Protein AF-W6VWP4-F1 (afdb_monomer)

Radius of gyration: 28.71 Å; Cα contacts (8 Å, |Δi|>4): 191; chains: 1; bounding box: 83×72×55 Å

Nearest PDB structures (foldseek):
  4koo-assembly1_A  TM=6.205E-01  e=6.739E-01  Arabidopsis thaliana
  4koq-assembly1_A  TM=4.943E-01  e=5.650E-01  Arabidopsis thaliana
  4koo-assembly2_C  TM=4.914E-01  e=5.992E-01  Arabidopsis thaliana
  4kop-assembly1_C  TM=4.805E-01  e=2.057E+00  Arabidopsis thaliana
  4ffu-assembly1_D  TM=4.288E-01  e=7.062E+00  Sinorhizobium meliloti 1021

Secondary structure (DSSP, 8-state):
------PPPPPPTTHHHHHTTS-PPP-------------S-----------PPP----PPP--SHHHHHHTTSBHHHHHHHH---SEEEE-SSEEEEEEEEEEEEEE-TTS-EEEEEEEEEEEEETTSBEEEEEEEE----SSSS-HHHHHHH--

pLDDT: mean 77.39, std 21.53, range [39.97, 98.06]

Structure (mmCIF, N/CA/C/O backbone):
data_AF-W6VWP4-F1
#
_entry.id   AF-W6VWP4-F1
#
loop_
_atom_site.group_PDB
_atom_site.id
_atom_site.type_symbol
_atom_site.label_atom_id
_atom_site.label_alt_id
_atom_site.label_comp_id
_at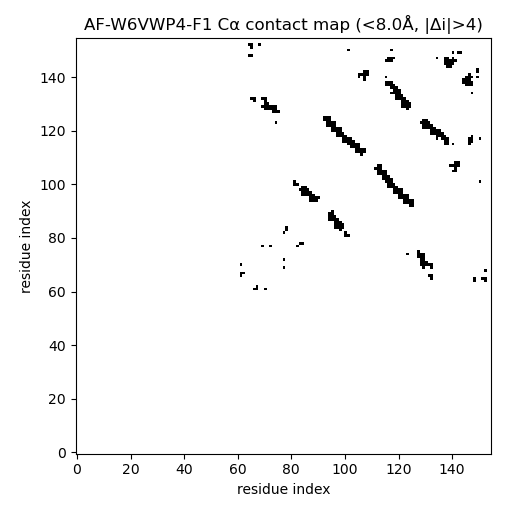om_site.label_asym_id
_atom_site.label_entity_id
_atom_site.label_seq_id
_atom_site.pdbx_PDB_ins_code
_atom_site.Cartn_x
_atom_site.Cartn_y
_atom_site.Cartn_z
_atom_site.occupancy
_atom_site.B_iso_or_equiv
_atom_site.auth_seq_id
_atom_site.auth_comp_id
_atom_site.auth_asym_id
_atom_site.auth_atom_id
_atom_site.pdbx_PDB_model_num
ATOM 1 N N . MET A 1 1 ? 10.039 53.329 -32.035 1.00 39.97 1 MET A N 1
ATOM 2 C CA . MET A 1 1 ? 9.670 52.417 -30.927 1.00 39.97 1 MET A CA 1
ATOM 3 C C . MET A 1 1 ? 10.671 51.269 -30.896 1.00 39.97 1 MET A C 1
ATOM 5 O O . MET A 1 1 ? 11.156 50.885 -31.948 1.00 39.97 1 MET A O 1
ATOM 9 N N . LEU A 1 2 ? 11.071 50.871 -29.688 1.00 43.25 2 LEU A N 1
ATOM 10 C CA . LEU A 1 2 ? 12.363 50.284 -29.309 1.00 43.25 2 LEU A CA 1
ATOM 11 C C . LEU A 1 2 ? 12.687 48.888 -29.887 1.00 43.25 2 LEU A C 1
ATOM 13 O O . LEU A 1 2 ? 11.885 47.968 -29.773 1.00 43.25 2 LEU A O 1
ATOM 17 N N . MET A 1 3 ? 13.931 48.713 -30.357 1.00 42.38 3 MET A N 1
ATOM 18 C CA . MET A 1 3 ? 14.625 47.417 -30.443 1.00 42.38 3 MET A CA 1
ATOM 19 C C . MET A 1 3 ? 15.233 47.083 -29.070 1.00 42.38 3 MET A C 1
ATOM 21 O O . MET A 1 3 ? 16.053 47.842 -28.553 1.00 42.38 3 MET A O 1
ATOM 25 N N . GLY A 1 4 ? 14.818 45.966 -28.468 1.00 47.25 4 GLY A N 1
ATOM 26 C CA . GLY A 1 4 ? 15.338 45.458 -27.196 1.00 47.25 4 GLY A CA 1
ATOM 27 C C . GLY A 1 4 ? 16.506 44.490 -27.401 1.00 47.25 4 GLY A C 1
ATOM 28 O O . GLY A 1 4 ? 16.326 43.385 -27.903 1.00 47.25 4 GLY A O 1
ATOM 29 N N . SER A 1 5 ? 17.705 44.906 -26.995 1.00 50.25 5 SER A N 1
ATOM 30 C CA . SER A 1 5 ? 18.927 44.096 -26.998 1.00 50.25 5 SER A CA 1
ATOM 31 C C . SER A 1 5 ? 18.962 43.132 -25.806 1.00 50.25 5 SER A C 1
ATOM 33 O O . SER A 1 5 ? 19.157 43.557 -24.667 1.00 50.25 5 SER A O 1
ATOM 35 N N . HIS A 1 6 ? 18.849 41.826 -26.055 1.00 46.53 6 HIS A N 1
ATOM 36 C CA . HIS A 1 6 ? 19.095 40.795 -25.044 1.00 46.53 6 HIS A CA 1
ATOM 37 C C . HIS A 1 6 ? 20.600 40.492 -24.953 1.00 46.53 6 HIS A C 1
ATOM 39 O O . HIS A 1 6 ? 21.206 39.970 -25.888 1.00 46.53 6 HIS A O 1
ATOM 45 N N . ARG A 1 7 ? 21.223 40.843 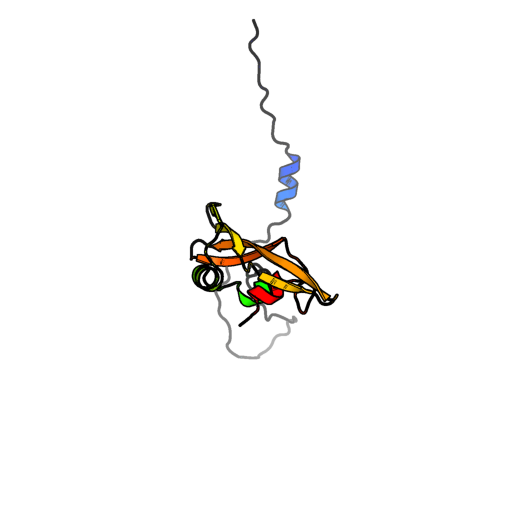-23.819 1.00 53.69 7 ARG A N 1
ATOM 46 C CA . ARG A 1 7 ? 22.618 40.492 -23.512 1.00 53.69 7 ARG A CA 1
ATOM 47 C C . ARG A 1 7 ? 22.705 39.006 -23.155 1.00 53.69 7 ARG A C 1
ATOM 49 O O . ARG A 1 7 ? 22.154 38.582 -22.144 1.00 53.69 7 ARG A O 1
ATOM 56 N N . LEU A 1 8 ? 23.442 38.241 -23.957 1.00 48.09 8 LEU A N 1
ATOM 57 C CA . LEU A 1 8 ? 23.916 36.900 -23.611 1.00 48.09 8 LEU A CA 1
ATOM 58 C C . LEU A 1 8 ? 24.837 36.979 -22.384 1.00 48.09 8 LEU A C 1
ATOM 60 O O . LEU A 1 8 ? 25.890 37.620 -22.424 1.00 48.09 8 LEU A O 1
ATOM 64 N N . ALA A 1 9 ? 24.435 36.328 -21.293 1.00 51.97 9 ALA A N 1
ATOM 65 C CA . ALA A 1 9 ? 25.261 36.155 -20.106 1.00 51.97 9 ALA A CA 1
ATOM 66 C C . ALA A 1 9 ? 26.483 35.284 -20.445 1.00 51.97 9 ALA A C 1
ATOM 68 O O . ALA A 1 9 ? 26.360 34.174 -20.961 1.00 51.97 9 ALA A O 1
ATOM 69 N N . LYS A 1 10 ? 27.679 35.816 -20.180 1.00 55.94 10 LYS A N 1
ATOM 70 C CA . LYS A 1 10 ? 28.964 35.151 -20.410 1.00 55.94 10 LYS A CA 1
ATOM 71 C C . LYS A 1 10 ? 29.233 34.155 -19.273 1.00 55.94 10 LYS A C 1
ATOM 73 O O . LYS A 1 10 ? 29.115 34.554 -18.116 1.00 55.94 10 LYS A O 1
ATOM 78 N N . PRO A 1 11 ? 29.613 32.899 -19.559 1.00 48.53 11 PRO A N 1
ATOM 79 C CA . PRO A 1 11 ? 29.876 31.918 -18.515 1.00 48.53 11 PRO A CA 1
ATOM 80 C C . PRO A 1 11 ? 31.157 32.272 -17.748 1.00 48.53 11 PRO A C 1
ATOM 82 O O . PRO A 1 11 ? 32.202 32.572 -18.335 1.00 48.53 11 PRO A O 1
ATOM 85 N N . ASP A 1 12 ? 31.041 32.254 -16.422 1.00 54.38 12 ASP A N 1
ATOM 86 C CA . ASP A 1 12 ? 32.081 32.606 -15.461 1.00 54.38 12 ASP A CA 1
ATOM 87 C C . ASP A 1 12 ? 33.226 31.573 -15.482 1.00 54.38 12 ASP A C 1
ATOM 89 O O . ASP A 1 12 ? 33.031 30.375 -15.258 1.00 54.38 12 ASP A O 1
ATOM 93 N N . ARG A 1 13 ? 34.451 32.031 -15.774 1.00 58.69 13 ARG A N 1
ATOM 94 C CA . ARG A 1 13 ? 35.645 31.177 -15.930 1.00 58.69 13 ARG A CA 1
ATOM 95 C C . ARG A 1 13 ? 36.117 30.540 -14.619 1.00 58.69 13 ARG A C 1
ATOM 97 O O . ARG A 1 13 ? 36.900 29.591 -14.671 1.00 58.69 13 ARG A O 1
ATOM 104 N N . ASN A 1 14 ? 35.648 31.012 -13.465 1.00 52.00 14 ASN A N 1
ATOM 105 C CA . ASN A 1 14 ? 36.046 30.459 -12.169 1.00 52.00 14 ASN A CA 1
ATOM 106 C C . ASN A 1 14 ? 35.348 29.133 -11.825 1.00 52.00 14 ASN A C 1
ATOM 108 O O . ASN A 1 14 ? 35.916 28.321 -11.095 1.00 52.00 14 ASN A O 1
ATOM 112 N N . LEU A 1 15 ? 34.184 28.849 -12.417 1.00 52.03 15 LEU A N 1
ATOM 113 C CA . LEU A 1 15 ? 33.450 27.595 -12.198 1.00 52.03 15 LEU A CA 1
ATOM 114 C C . LEU A 1 15 ? 34.127 26.383 -12.863 1.00 52.03 15 LEU A C 1
ATOM 116 O O . LEU A 1 15 ? 34.059 25.268 -12.350 1.00 52.03 15 LEU A O 1
ATOM 120 N N . LEU A 1 16 ? 34.873 26.600 -13.952 1.00 49.53 16 LEU A N 1
ATOM 121 C CA . LEU A 1 16 ? 35.586 25.534 -14.669 1.00 49.53 16 LEU A CA 1
ATOM 122 C C . LEU A 1 16 ? 36.822 25.007 -13.917 1.00 49.53 16 LEU A C 1
ATOM 124 O O . LEU A 1 16 ? 37.257 23.885 -14.168 1.00 49.53 16 LEU A O 1
ATOM 128 N N . ARG A 1 17 ? 37.381 25.769 -12.964 1.00 48.22 17 ARG A N 1
ATOM 1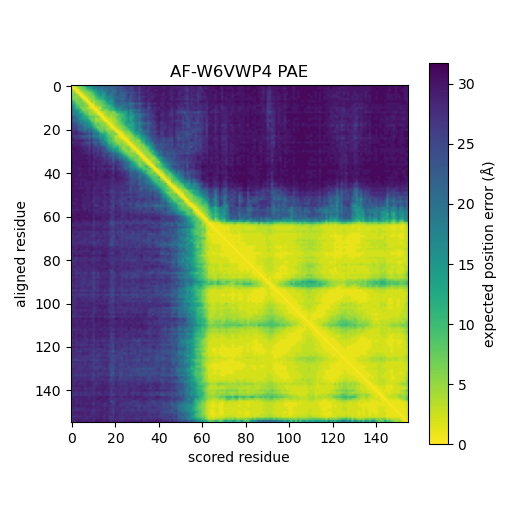29 C CA . ARG A 1 17 ? 38.532 25.317 -12.156 1.00 48.22 17 ARG A CA 1
ATOM 130 C C . ARG A 1 17 ? 38.150 24.419 -10.982 1.00 48.22 17 ARG A C 1
ATOM 132 O O . ARG A 1 17 ? 39.000 23.658 -10.526 1.00 48.22 17 ARG A O 1
ATOM 139 N N . ALA A 1 18 ? 36.903 24.469 -10.519 1.00 47.41 18 ALA A N 1
ATOM 140 C CA . ALA A 1 18 ? 36.439 23.626 -9.417 1.00 47.41 18 ALA A CA 1
ATOM 141 C C . ALA A 1 18 ? 36.146 22.180 -9.862 1.00 47.41 18 ALA A C 1
ATOM 143 O O . ALA A 1 18 ? 36.342 21.246 -9.091 1.00 47.41 18 ALA A O 1
ATOM 144 N N . VAL A 1 19 ? 35.754 21.980 -11.125 1.00 51.50 19 VAL A N 1
ATOM 145 C CA . VAL A 1 19 ? 35.376 20.657 -11.659 1.00 51.50 19 VAL A CA 1
ATOM 146 C C . VAL A 1 19 ? 36.598 19.784 -11.986 1.00 51.50 19 VAL A C 1
ATOM 148 O O . VAL A 1 19 ? 36.528 18.560 -11.925 1.00 51.50 19 VAL A O 1
ATOM 151 N N . SER A 1 20 ? 37.762 20.383 -12.258 1.00 47.62 20 SER A N 1
ATOM 152 C CA . SER A 1 20 ? 38.955 19.641 -12.694 1.00 47.62 20 SER A CA 1
ATOM 153 C C . SER A 1 20 ? 39.717 18.916 -11.572 1.00 47.62 20 SER A C 1
ATOM 155 O O . SER A 1 20 ? 40.696 18.228 -11.863 1.00 47.62 20 SER A O 1
ATOM 157 N N . LYS A 1 21 ? 39.321 19.064 -10.300 1.00 48.19 21 LYS A N 1
ATOM 158 C CA . LYS A 1 21 ? 40.088 18.541 -9.151 1.00 48.19 21 LYS A CA 1
ATOM 159 C C . LYS A 1 21 ? 39.551 17.230 -8.564 1.00 48.19 21 LYS A C 1
ATOM 161 O O . LYS A 1 21 ? 40.116 16.737 -7.595 1.00 48.19 21 LYS A O 1
ATOM 166 N N . ALA A 1 22 ? 38.505 16.652 -9.153 1.00 50.12 22 ALA A N 1
ATOM 167 C CA . ALA A 1 22 ? 37.836 15.465 -8.618 1.00 50.12 22 ALA A CA 1
ATOM 168 C C . ALA A 1 22 ? 37.683 14.325 -9.642 1.00 50.12 22 ALA A C 1
ATOM 170 O O . ALA A 1 22 ? 36.688 13.607 -9.617 1.00 50.12 22 ALA A O 1
ATOM 171 N N . LEU A 1 23 ? 38.654 14.141 -10.546 1.00 52.44 23 LEU A N 1
ATOM 172 C CA . LEU A 1 23 ? 38.671 12.997 -11.462 1.00 52.44 23 LEU A CA 1
ATOM 173 C C . LEU A 1 23 ? 39.872 12.081 -11.167 1.00 52.44 23 LEU A C 1
ATOM 175 O O . LEU A 1 23 ? 41.010 12.503 -11.380 1.00 52.44 23 LEU A O 1
ATOM 179 N N . PRO A 1 24 ? 39.666 10.836 -10.700 1.00 50.97 24 PRO A N 1
ATOM 180 C CA . PRO A 1 24 ? 40.740 9.855 -10.645 1.00 50.97 24 PRO A CA 1
ATOM 181 C C . PRO A 1 24 ? 41.072 9.321 -12.057 1.00 50.97 24 PRO A C 1
ATOM 183 O O . PRO A 1 24 ? 40.186 9.211 -12.910 1.00 50.97 24 PRO A O 1
ATOM 186 N N . PRO A 1 25 ? 42.345 8.984 -12.331 1.00 50.19 25 PRO A N 1
ATOM 187 C CA . PRO A 1 25 ? 42.790 8.524 -13.644 1.00 50.19 25 PRO A CA 1
ATOM 188 C C . PRO A 1 25 ? 42.253 7.129 -14.008 1.00 50.19 25 PRO A C 1
ATOM 190 O O . PRO A 1 25 ? 42.173 6.228 -13.173 1.00 50.19 25 PRO A O 1
ATOM 193 N N . ARG A 1 26 ? 41.952 6.940 -15.303 1.00 48.31 26 ARG A N 1
ATOM 194 C CA . ARG A 1 26 ? 41.681 5.637 -15.937 1.00 48.31 26 ARG A CA 1
ATOM 195 C C . ARG A 1 26 ? 42.855 4.683 -15.714 1.00 48.31 26 ARG A C 1
ATOM 197 O O . ARG A 1 26 ? 43.958 4.962 -16.177 1.00 48.31 26 ARG A O 1
ATOM 204 N N . HIS A 1 27 ? 42.589 3.509 -15.149 1.00 43.53 27 HIS A N 1
ATOM 205 C CA . HIS A 1 27 ? 43.526 2.389 -15.171 1.00 43.53 27 HIS A CA 1
ATOM 206 C C . HIS A 1 27 ? 42.893 1.205 -15.912 1.00 43.53 27 HIS A C 1
ATOM 208 O O . HIS A 1 27 ? 41.998 0.537 -15.408 1.00 43.53 27 HIS A O 1
ATOM 214 N N . ASN A 1 28 ? 43.375 0.949 -17.129 1.00 53.16 28 ASN A N 1
ATOM 215 C CA . ASN A 1 28 ? 43.213 -0.331 -17.812 1.00 53.16 28 ASN A CA 1
ATOM 216 C C . ASN A 1 28 ? 44.100 -1.348 -17.076 1.00 53.16 28 ASN A C 1
ATOM 218 O O . ASN A 1 28 ? 45.303 -1.107 -16.940 1.00 53.16 28 ASN A O 1
ATOM 222 N N . ARG A 1 29 ? 43.543 -2.441 -16.546 1.00 46.50 29 ARG A N 1
ATOM 223 C CA . ARG A 1 29 ? 44.345 -3.526 -15.964 1.00 46.50 29 ARG A CA 1
ATOM 224 C C . ARG A 1 29 ? 43.755 -4.879 -16.356 1.00 46.50 29 ARG A C 1
ATOM 226 O O . ARG A 1 29 ? 42.848 -5.403 -15.721 1.00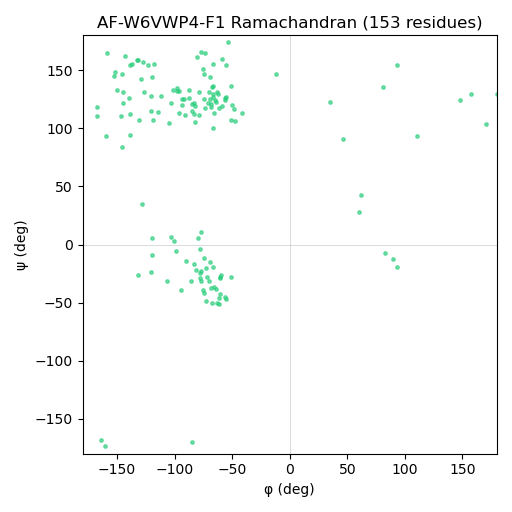 46.50 29 ARG A O 1
ATOM 233 N N . ARG A 1 30 ? 44.314 -5.401 -17.449 1.00 44.72 30 ARG A N 1
ATOM 234 C CA . ARG A 1 30 ? 44.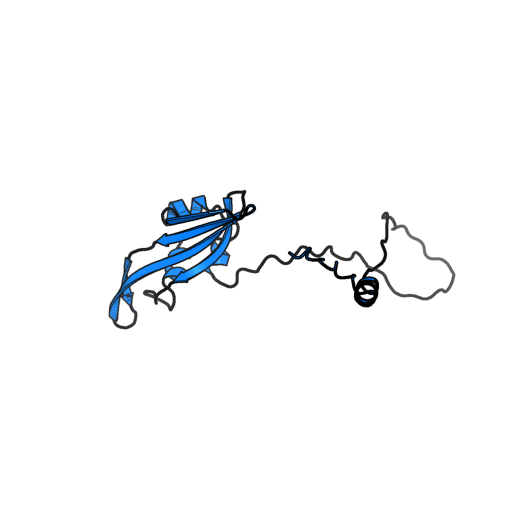319 -6.813 -17.834 1.00 44.72 30 ARG A CA 1
ATOM 235 C C . ARG A 1 30 ? 44.911 -7.615 -16.663 1.00 44.72 30 ARG A C 1
ATOM 237 O O . ARG A 1 30 ? 45.965 -7.245 -16.149 1.00 44.72 30 ARG A O 1
ATOM 244 N N . HIS A 1 31 ? 44.177 -8.633 -16.221 1.00 46.75 31 HIS A N 1
ATOM 245 C CA . HIS A 1 31 ? 44.598 -9.628 -15.234 1.00 46.75 31 HIS A CA 1
ATOM 246 C C . HIS A 1 31 ? 45.900 -10.317 -15.664 1.00 46.75 31 HIS A C 1
ATOM 248 O O . HIS A 1 31 ? 46.170 -10.376 -16.859 1.00 46.75 31 HIS A O 1
ATOM 254 N N . GLU A 1 32 ? 46.658 -10.833 -14.691 1.00 43.44 32 GLU A N 1
ATOM 255 C CA . GLU A 1 32 ? 47.260 -12.183 -14.641 1.00 43.44 32 GLU A CA 1
ATOM 256 C C . GLU A 1 32 ? 48.458 -12.176 -13.678 1.00 43.44 32 GLU A C 1
ATOM 258 O O . GLU A 1 32 ? 49.354 -11.339 -13.773 1.00 43.44 32 GLU A O 1
ATOM 263 N N . GLY A 1 33 ? 48.484 -13.127 -12.746 1.00 54.09 33 GLY A N 1
ATOM 264 C CA . GLY A 1 33 ? 49.677 -13.419 -11.962 1.00 54.09 33 GLY A CA 1
ATOM 265 C C . GLY A 1 33 ? 49.409 -14.377 -10.810 1.00 54.09 33 GLY A C 1
ATOM 266 O O . GLY A 1 33 ? 48.914 -13.946 -9.774 1.00 54.09 33 GLY A O 1
ATOM 267 N N . PHE A 1 34 ? 49.799 -15.649 -10.962 1.00 49.06 34 PHE A N 1
ATOM 268 C CA . PHE A 1 34 ? 50.264 -16.467 -9.834 1.00 49.06 34 PHE A CA 1
ATOM 269 C C . PHE A 1 34 ? 51.102 -17.677 -10.301 1.00 49.06 34 PHE A C 1
ATOM 271 O O . PHE A 1 34 ? 50.573 -18.751 -10.568 1.00 49.06 34 PHE A O 1
ATOM 278 N N . PHE A 1 35 ? 52.431 -17.530 -10.357 1.00 42.53 35 PHE A N 1
ATOM 279 C CA . PHE A 1 35 ? 53.359 -18.667 -10.293 1.00 42.53 35 PHE A CA 1
ATOM 280 C C . PHE A 1 35 ? 54.655 -18.263 -9.570 1.00 42.53 35 PHE A C 1
ATOM 282 O O . PHE A 1 35 ? 55.421 -17.438 -10.052 1.00 42.53 35 PHE A O 1
ATOM 289 N N . ARG A 1 36 ? 54.828 -18.834 -8.370 1.00 46.62 36 ARG A N 1
ATOM 290 C CA . ARG A 1 36 ? 56.045 -19.473 -7.829 1.00 46.62 36 ARG A CA 1
ATOM 291 C C . ARG A 1 36 ? 57.423 -18.886 -8.213 1.00 46.62 36 ARG A C 1
ATOM 293 O O . ARG A 1 36 ? 57.827 -18.987 -9.361 1.00 46.62 36 ARG A O 1
ATOM 300 N N . ILE A 1 37 ? 58.202 -18.503 -7.189 1.00 47.06 37 ILE A N 1
ATOM 301 C CA . ILE A 1 37 ? 59.598 -18.928 -6.884 1.00 47.06 37 ILE A CA 1
ATOM 302 C C . ILE A 1 37 ? 60.402 -17.800 -6.216 1.00 47.06 37 ILE A C 1
ATOM 304 O O . ILE A 1 37 ? 60.547 -16.692 -6.717 1.00 47.06 37 ILE A O 1
ATOM 308 N N . MET A 1 38 ? 60.943 -18.141 -5.051 1.00 49.53 38 MET A N 1
ATOM 309 C CA . MET A 1 38 ? 61.801 -17.343 -4.185 1.00 49.53 38 MET A CA 1
ATOM 310 C C . MET A 1 38 ? 63.263 -17.458 -4.641 1.00 49.53 38 MET A C 1
ATOM 312 O O . MET A 1 38 ? 63.796 -18.563 -4.643 1.00 49.53 38 MET A O 1
ATOM 316 N N . SER A 1 39 ? 63.935 -16.351 -4.989 1.00 42.41 39 SER A N 1
ATOM 317 C CA . SER A 1 39 ? 65.404 -16.247 -4.921 1.00 42.41 39 SER A CA 1
ATOM 318 C C . SER A 1 39 ? 65.892 -14.802 -5.067 1.00 42.41 39 SER A C 1
ATOM 320 O O . SER A 1 39 ? 65.709 -14.166 -6.099 1.00 42.41 39 SER A O 1
ATOM 322 N N . ARG A 1 40 ? 66.561 -14.329 -4.009 1.00 51.53 40 ARG A N 1
ATOM 323 C CA . ARG A 1 40 ? 67.610 -13.296 -3.995 1.00 51.53 40 ARG A CA 1
ATOM 324 C C . ARG A 1 40 ? 67.340 -12.021 -4.804 1.00 51.53 40 ARG A C 1
ATOM 326 O O . ARG A 1 40 ? 67.860 -11.853 -5.902 1.00 51.53 40 ARG A O 1
ATOM 333 N N . ARG A 1 41 ? 66.737 -11.035 -4.141 1.00 49.75 41 ARG A N 1
ATOM 334 C CA . ARG A 1 41 ? 67.382 -9.751 -3.798 1.00 49.75 41 ARG A CA 1
ATOM 335 C C . ARG A 1 41 ? 66.379 -8.883 -3.047 1.00 49.75 41 ARG A C 1
ATOM 337 O O . ARG A 1 41 ? 65.236 -8.728 -3.446 1.00 49.75 41 ARG A O 1
ATOM 344 N N . VAL A 1 42 ? 66.854 -8.387 -1.917 1.00 55.75 42 VAL A N 1
ATOM 345 C CA . VAL A 1 42 ? 66.205 -7.462 -0.995 1.00 55.75 42 VAL A CA 1
ATOM 346 C C . VAL A 1 42 ? 65.600 -6.285 -1.757 1.00 55.75 42 VAL A C 1
ATOM 348 O O . VAL A 1 42 ? 66.344 -5.413 -2.189 1.00 55.75 42 VAL A O 1
ATOM 351 N N . ILE A 1 43 ? 64.275 -6.241 -1.892 1.00 52.59 43 ILE A N 1
ATOM 352 C CA . ILE A 1 43 ? 63.521 -4.994 -2.029 1.00 52.59 43 ILE A CA 1
ATOM 353 C C . ILE A 1 43 ? 62.260 -5.163 -1.187 1.00 52.59 43 ILE A C 1
ATOM 355 O O . ILE A 1 43 ? 61.555 -6.166 -1.270 1.00 52.59 43 ILE A O 1
ATOM 359 N N . ALA A 1 44 ? 62.076 -4.191 -0.307 1.00 51.88 44 ALA A N 1
ATOM 360 C CA . ALA A 1 44 ? 60.960 -4.030 0.597 1.00 51.88 44 ALA A CA 1
ATOM 361 C C . ALA A 1 44 ? 59.595 -4.052 -0.117 1.00 51.88 44 ALA A C 1
ATOM 363 O O . ALA A 1 44 ? 59.514 -3.969 -1.341 1.00 51.88 44 ALA A O 1
ATOM 364 N N . SER A 1 45 ? 58.548 -4.035 0.711 1.00 47.62 45 SER A N 1
ATOM 365 C CA . SER A 1 45 ? 57.191 -3.558 0.403 1.00 47.62 45 SER A CA 1
ATOM 366 C C . SER A 1 45 ? 56.128 -4.652 0.335 1.00 47.62 45 SER A C 1
ATOM 368 O O . SER A 1 45 ? 55.858 -5.286 -0.677 1.00 47.62 45 SER A O 1
ATOM 370 N N . THR A 1 46 ? 55.514 -4.819 1.502 1.00 57.06 46 THR A N 1
ATOM 371 C CA . THR A 1 46 ? 54.077 -4.981 1.736 1.00 57.06 46 THR A CA 1
ATOM 372 C C . THR A 1 46 ? 53.135 -4.682 0.565 1.00 57.06 46 THR A C 1
ATOM 374 O O . THR A 1 46 ? 53.285 -3.671 -0.118 1.00 57.06 46 THR A O 1
ATOM 377 N N . ALA A 1 47 ? 52.045 -5.458 0.552 1.00 59.44 47 ALA A N 1
ATOM 378 C CA . ALA A 1 47 ? 50.792 -5.269 -0.184 1.00 59.44 47 ALA A CA 1
ATOM 379 C C . ALA A 1 47 ? 50.868 -5.711 -1.660 1.00 59.44 47 ALA A C 1
ATOM 381 O O . ALA A 1 47 ? 51.817 -5.427 -2.372 1.00 59.44 47 ALA A O 1
ATOM 382 N N . LEU A 1 48 ? 49.887 -6.433 -2.203 1.00 51.28 48 LEU A N 1
ATOM 383 C CA . LEU A 1 48 ? 48.538 -5.920 -2.430 1.00 51.28 48 LEU A CA 1
ATOM 384 C C . LEU A 1 48 ? 47.576 -7.080 -2.762 1.00 51.28 48 LEU A C 1
ATOM 386 O O . LEU A 1 48 ? 47.617 -7.631 -3.859 1.00 51.28 48 LEU A O 1
ATOM 390 N N . PHE A 1 49 ? 46.651 -7.393 -1.854 1.00 59.19 49 PHE A N 1
ATOM 391 C CA . PHE A 1 49 ? 45.328 -7.890 -2.240 1.00 59.19 49 PHE A CA 1
ATOM 392 C C . PHE A 1 49 ? 44.508 -6.640 -2.583 1.00 59.19 49 PHE A C 1
ATOM 394 O O . PHE A 1 49 ? 44.164 -5.874 -1.688 1.00 59.19 49 PHE A O 1
ATOM 401 N N . ALA A 1 50 ? 44.261 -6.361 -3.863 1.00 61.59 50 ALA A N 1
ATOM 402 C CA . ALA A 1 50 ? 43.443 -5.212 -4.256 1.00 61.59 50 ALA A CA 1
ATOM 403 C C . ALA A 1 50 ? 42.624 -5.529 -5.511 1.00 61.59 50 ALA A C 1
ATOM 405 O O . ALA A 1 50 ? 43.003 -5.177 -6.627 1.00 61.59 50 ALA A O 1
ATOM 406 N N . LEU A 1 51 ? 41.475 -6.172 -5.307 1.00 59.34 51 LEU A N 1
ATOM 407 C CA . LEU A 1 51 ? 40.329 -6.033 -6.200 1.00 59.34 51 LEU A CA 1
ATOM 408 C C . LEU A 1 51 ? 39.321 -5.135 -5.481 1.00 59.34 51 LEU A C 1
ATOM 410 O O . LEU A 1 51 ? 38.694 -5.533 -4.503 1.00 59.34 51 LEU A O 1
ATOM 414 N N . ALA A 1 52 ? 39.251 -3.884 -5.932 1.00 61.91 52 ALA A N 1
ATOM 415 C CA . ALA A 1 52 ? 38.268 -2.912 -5.487 1.00 61.91 52 ALA A CA 1
ATOM 416 C C . ALA A 1 52 ? 36.885 -3.334 -6.003 1.00 61.91 52 ALA A C 1
ATOM 418 O O . ALA A 1 52 ? 36.708 -3.552 -7.201 1.00 61.91 52 ALA A O 1
ATOM 419 N N . LEU A 1 53 ? 35.920 -3.464 -5.095 1.00 59.78 53 LEU A N 1
ATOM 420 C CA . LEU A 1 53 ? 34.539 -3.784 -5.429 1.00 59.78 53 LEU A CA 1
ATOM 421 C C . LEU A 1 53 ? 33.913 -2.619 -6.209 1.00 59.78 53 LEU A C 1
ATOM 423 O O . LEU A 1 53 ? 33.969 -1.468 -5.775 1.00 59.78 53 LEU A O 1
ATOM 427 N N . SER A 1 54 ? 33.289 -2.917 -7.349 1.00 62.81 54 SER A N 1
ATOM 428 C CA . SER A 1 54 ? 32.341 -2.017 -8.001 1.00 62.81 54 SER A CA 1
ATOM 429 C C . SER A 1 54 ? 31.202 -1.725 -7.025 1.00 62.81 54 SER A C 1
ATOM 431 O O . SER A 1 54 ? 30.503 -2.649 -6.605 1.00 62.81 54 SER A O 1
ATOM 433 N N . ALA A 1 55 ? 31.011 -0.463 -6.650 1.00 60.41 55 ALA A N 1
ATOM 434 C CA . ALA A 1 55 ? 29.872 -0.065 -5.839 1.00 60.41 55 ALA A CA 1
ATOM 435 C C . ALA A 1 55 ? 28.585 -0.246 -6.661 1.00 60.41 55 ALA A C 1
ATOM 437 O O . ALA A 1 55 ? 28.254 0.586 -7.504 1.00 60.41 55 ALA A O 1
ATOM 438 N N . CYS A 1 56 ? 27.868 -1.348 -6.429 1.00 62.91 56 CYS A N 1
ATOM 439 C CA . CYS A 1 56 ? 26.435 -1.394 -6.693 1.00 62.91 56 CYS A CA 1
ATOM 440 C C . CYS A 1 56 ? 25.809 -0.251 -5.895 1.00 62.91 56 CYS A C 1
ATOM 442 O O . CYS A 1 56 ? 26.043 -0.136 -4.692 1.00 62.91 56 CYS A O 1
ATOM 444 N N . THR A 1 57 ? 25.046 0.608 -6.564 1.00 62.09 57 THR A N 1
ATOM 445 C CA . THR A 1 57 ? 24.220 1.617 -5.905 1.00 62.09 57 THR A CA 1
ATOM 446 C C . THR A 1 57 ? 23.395 0.931 -4.824 1.00 62.09 57 THR A C 1
ATOM 448 O O . THR A 1 57 ? 22.648 -0.001 -5.125 1.00 62.09 57 THR A O 1
ATOM 451 N N . THR A 1 58 ? 23.582 1.358 -3.577 1.00 56.94 58 THR A N 1
ATOM 452 C CA . THR A 1 58 ? 22.846 0.877 -2.412 1.00 56.94 58 THR A CA 1
ATOM 453 C C . THR A 1 58 ? 21.353 0.950 -2.706 1.00 56.94 58 THR A C 1
ATOM 455 O O . THR A 1 58 ? 20.780 2.035 -2.774 1.00 56.94 58 THR A O 1
ATOM 458 N N . VAL A 1 59 ? 20.733 -0.207 -2.923 1.00 63.41 59 VAL A N 1
ATOM 459 C CA . VAL A 1 59 ? 19.278 -0.344 -2.906 1.00 63.41 59 VAL A CA 1
ATOM 460 C C . VAL A 1 59 ? 18.810 -0.016 -1.494 1.00 63.41 59 VAL A C 1
ATOM 462 O O . VAL A 1 59 ? 19.398 -0.495 -0.522 1.00 63.41 59 VAL A O 1
ATOM 465 N N . SER A 1 60 ? 17.801 0.848 -1.392 1.00 54.62 60 SER A N 1
ATOM 466 C CA . SER A 1 60 ? 17.138 1.196 -0.140 1.00 54.62 60 SER A CA 1
ATOM 467 C C . SER A 1 60 ? 16.781 -0.085 0.607 1.00 54.62 60 SER A C 1
ATOM 469 O O . SER A 1 60 ? 16.031 -0.932 0.126 1.00 54.62 60 SER A O 1
ATOM 471 N N . VAL A 1 61 ? 17.381 -0.254 1.782 1.00 54.56 61 VAL A N 1
ATOM 472 C CA . VAL A 1 61 ? 16.994 -1.315 2.704 1.00 54.56 61 VAL A CA 1
ATOM 473 C C . VAL A 1 61 ? 15.607 -0.935 3.196 1.00 54.56 61 VAL A C 1
ATOM 475 O O . VAL A 1 61 ? 15.455 0.140 3.776 1.00 54.56 61 VAL A O 1
ATOM 478 N N . ALA A 1 62 ? 14.618 -1.786 2.914 1.00 60.56 62 ALA A N 1
ATOM 479 C CA . ALA A 1 62 ? 13.255 -1.654 3.408 1.00 60.56 62 ALA A CA 1
ATOM 480 C C . ALA A 1 62 ? 13.277 -1.223 4.879 1.00 60.56 62 ALA A C 1
ATOM 482 O O . ALA A 1 62 ? 13.767 -1.952 5.744 1.00 60.56 62 ALA A O 1
ATOM 483 N N . SER A 1 63 ? 12.806 -0.010 5.142 1.00 68.75 63 SER A N 1
ATOM 484 C CA . SER A 1 63 ? 12.897 0.607 6.468 1.00 68.75 63 SER A CA 1
ATOM 485 C C . SER A 1 63 ? 11.678 0.278 7.329 1.00 68.75 63 SER A C 1
ATOM 487 O O . SER A 1 63 ? 11.707 0.446 8.548 1.00 68.75 63 SER A O 1
ATOM 489 N N . ASN A 1 64 ? 10.617 -0.237 6.698 1.00 83.06 64 ASN A N 1
ATOM 490 C CA . ASN A 1 64 ? 9.376 -0.634 7.342 1.00 83.06 64 ASN A CA 1
ATOM 491 C C . ASN A 1 64 ? 8.994 -2.092 6.965 1.00 83.06 64 ASN A C 1
ATOM 493 O O . ASN A 1 64 ? 9.411 -2.606 5.922 1.00 83.06 64 ASN A O 1
ATOM 497 N N . PRO A 1 65 ? 8.186 -2.781 7.794 1.00 92.06 65 PRO A N 1
ATOM 498 C CA . PRO A 1 65 ? 7.831 -4.187 7.568 1.00 92.06 65 PRO A CA 1
ATOM 499 C C . PRO A 1 65 ? 6.970 -4.416 6.312 1.00 92.06 65 PRO A C 1
ATOM 501 O O . PRO A 1 65 ? 6.919 -5.533 5.801 1.00 92.06 65 PRO A O 1
ATOM 504 N N . ILE A 1 66 ? 6.306 -3.377 5.795 1.00 94.31 66 ILE A N 1
ATOM 505 C CA . ILE A 1 66 ? 5.503 -3.445 4.567 1.00 94.31 66 ILE A CA 1
ATOM 506 C C . ILE A 1 66 ? 6.434 -3.547 3.354 1.00 94.31 66 ILE A C 1
ATOM 508 O O . ILE A 1 66 ? 6.273 -4.436 2.522 1.00 94.31 66 ILE A O 1
ATOM 512 N N . GLU A 1 67 ? 7.451 -2.691 3.283 1.00 93.50 67 GLU A N 1
ATOM 513 C CA . GLU A 1 67 ? 8.476 -2.719 2.244 1.00 93.50 67 GLU A CA 1
ATOM 514 C C . GLU A 1 67 ? 9.237 -4.042 2.264 1.00 93.50 67 GLU A C 1
ATOM 516 O O . GLU A 1 67 ? 9.433 -4.641 1.210 1.00 93.50 67 GLU A O 1
ATOM 521 N N . SER A 1 68 ? 9.590 -4.556 3.451 1.00 93.06 68 SER A N 1
ATOM 522 C CA . SER A 1 68 ? 10.278 -5.851 3.570 1.00 93.06 68 SER A CA 1
ATOM 523 C C . SER A 1 68 ? 9.455 -7.007 3.002 1.00 93.06 68 SER A C 1
ATOM 525 O O . SER A 1 68 ? 10.022 -8.003 2.560 1.00 93.06 68 SER A O 1
ATOM 527 N N . ARG A 1 69 ? 8.122 -6.893 3.022 1.00 94.75 69 ARG A N 1
ATOM 528 C CA . ARG A 1 69 ? 7.215 -7.931 2.528 1.00 94.75 69 ARG A CA 1
ATOM 529 C C . ARG A 1 69 ? 6.956 -7.845 1.025 1.00 94.75 69 ARG A C 1
ATOM 531 O O . ARG A 1 69 ? 6.688 -8.887 0.428 1.00 94.75 69 ARG A O 1
ATOM 538 N N . TRP A 1 70 ? 6.974 -6.643 0.450 1.00 96.31 70 TRP A N 1
ATOM 539 C CA . TRP A 1 70 ? 6.442 -6.391 -0.895 1.00 96.31 70 TRP A CA 1
ATOM 540 C C . TRP A 1 70 ? 7.447 -5.842 -1.901 1.00 96.31 70 TRP A C 1
ATOM 542 O O . TRP A 1 70 ? 7.238 -6.026 -3.098 1.00 96.31 70 TRP A O 1
ATOM 552 N N . VAL A 1 71 ? 8.528 -5.185 -1.480 1.00 96.19 71 VAL A N 1
ATOM 553 C CA . VAL A 1 71 ? 9.547 -4.720 -2.432 1.00 96.19 71 VAL A CA 1
ATOM 554 C C . VAL A 1 71 ? 10.164 -5.933 -3.130 1.00 96.19 71 VAL A C 1
ATOM 556 O O . VAL A 1 71 ? 10.558 -6.905 -2.491 1.00 96.19 71 VAL A O 1
ATOM 559 N N . GLY A 1 72 ? 10.213 -5.890 -4.461 1.00 96.19 72 GLY A N 1
ATOM 560 C CA . GLY A 1 72 ? 10.638 -7.014 -5.298 1.00 96.19 72 GLY A CA 1
ATOM 561 C C . GLY A 1 72 ? 9.513 -7.967 -5.723 1.00 96.19 72 GLY A C 1
ATOM 562 O O . GLY A 1 72 ? 9.723 -8.744 -6.653 1.00 96.19 72 GLY A O 1
ATOM 563 N N . HIS A 1 73 ? 8.319 -7.881 -5.128 1.00 97.31 73 HIS A N 1
ATOM 564 C CA . HIS A 1 73 ? 7.144 -8.630 -5.583 1.00 97.31 73 HIS A CA 1
ATOM 565 C C . HIS A 1 73 ? 6.465 -7.958 -6.781 1.00 97.31 73 HIS A C 1
ATOM 567 O O . HIS A 1 73 ? 6.645 -6.767 -7.053 1.00 97.31 73 HIS A O 1
ATOM 573 N N . SER A 1 74 ? 5.655 -8.732 -7.504 1.00 97.88 74 SER A N 1
ATOM 574 C CA . SER A 1 74 ? 4.811 -8.199 -8.574 1.00 97.88 74 SER A CA 1
ATOM 575 C C . SER A 1 74 ? 3.720 -7.300 -7.995 1.00 97.88 74 SER A C 1
ATOM 577 O O . SER A 1 74 ? 3.028 -7.680 -7.048 1.00 97.88 74 SER A O 1
ATOM 579 N N . ALA A 1 75 ? 3.495 -6.141 -8.613 1.00 97.50 75 ALA A N 1
ATOM 580 C CA . ALA A 1 75 ? 2.366 -5.281 -8.266 1.00 97.50 75 ALA A CA 1
ATOM 581 C C . ALA A 1 75 ? 1.018 -5.993 -8.484 1.00 97.50 75 ALA A C 1
ATOM 583 O O . ALA A 1 75 ? 0.062 -5.767 -7.745 1.00 97.50 75 ALA A O 1
ATOM 584 N N . GLY A 1 76 ? 0.958 -6.929 -9.437 1.00 97.19 76 GLY A N 1
ATOM 585 C CA . GLY A 1 76 ? -0.234 -7.733 -9.699 1.00 97.19 76 GLY A CA 1
ATOM 586 C C . GLY A 1 76 ? -0.589 -8.668 -8.546 1.00 97.19 76 GLY A C 1
ATOM 587 O O . GLY A 1 76 ? -1.766 -8.816 -8.236 1.0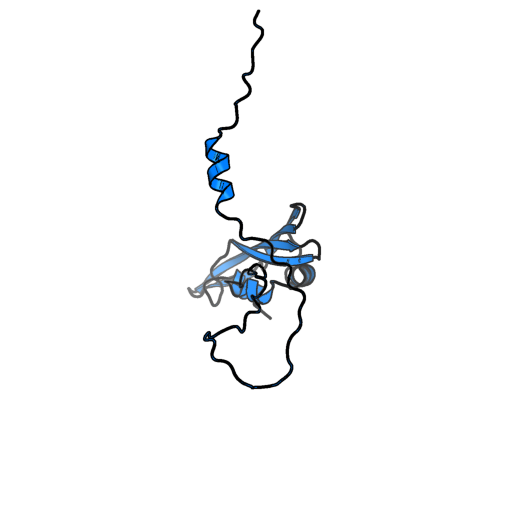0 97.19 76 GLY A O 1
ATOM 588 N N . GLU A 1 77 ? 0.412 -9.242 -7.867 1.00 97.00 77 GLU A N 1
ATOM 589 C CA . GLU A 1 77 ? 0.200 -10.061 -6.663 1.00 97.00 77 GLU A CA 1
ATOM 590 C C . GLU A 1 77 ? -0.452 -9.221 -5.556 1.00 97.00 77 GLU A C 1
ATOM 592 O O . GLU A 1 77 ? -1.455 -9.621 -4.962 1.00 97.00 77 GLU A O 1
ATOM 597 N N . PHE A 1 78 ? 0.076 -8.015 -5.336 1.00 97.06 78 PHE A N 1
ATOM 598 C CA . PHE A 1 78 ? -0.453 -7.078 -4.351 1.00 97.06 78 PHE A CA 1
ATOM 599 C C . PHE A 1 78 ? -1.902 -6.673 -4.667 1.00 97.06 78 PHE A C 1
ATOM 601 O O . PHE A 1 78 ? -2.782 -6.783 -3.811 1.00 97.06 78 PHE A O 1
ATOM 608 N N . PHE A 1 79 ? -2.178 -6.237 -5.901 1.00 96.75 79 PHE A N 1
ATOM 609 C CA . PHE A 1 79 ? -3.509 -5.762 -6.291 1.00 96.75 79 PHE A CA 1
ATOM 610 C C . PHE A 1 79 ? -4.549 -6.881 -6.361 1.00 96.75 79 PHE A C 1
ATOM 612 O O . PHE A 1 79 ? -5.714 -6.647 -6.037 1.00 96.75 79 PHE A O 1
ATOM 619 N N . ALA A 1 80 ? -4.143 -8.103 -6.710 1.00 95.94 80 ALA A N 1
ATOM 620 C CA . ALA A 1 80 ? -5.022 -9.265 -6.639 1.00 95.94 80 ALA A CA 1
ATOM 621 C C . ALA A 1 80 ? -5.434 -9.577 -5.191 1.00 95.94 80 ALA A C 1
ATOM 623 O O . ALA A 1 80 ? -6.590 -9.923 -4.949 1.00 95.94 80 ALA A O 1
ATOM 624 N N . LYS A 1 81 ? -4.518 -9.418 -4.223 1.00 95.19 81 LYS A N 1
ATOM 625 C CA . LYS A 1 81 ? -4.803 -9.667 -2.801 1.00 95.19 81 LYS A CA 1
ATOM 626 C C . LYS A 1 81 ? -5.633 -8.552 -2.160 1.00 95.19 81 LYS A C 1
ATOM 628 O O . LYS A 1 81 ? -6.505 -8.839 -1.342 1.00 95.19 81 LYS A O 1
ATOM 633 N N . PHE A 1 82 ? -5.364 -7.290 -2.500 1.00 95.38 82 PHE A N 1
ATOM 634 C CA . PHE A 1 82 ? -5.863 -6.143 -1.728 1.00 95.38 82 PHE A CA 1
ATOM 635 C C . PHE A 1 82 ? -6.768 -5.163 -2.477 1.00 95.38 82 PHE A C 1
ATOM 637 O O . PHE A 1 82 ? -7.209 -4.186 -1.868 1.00 95.38 82 PHE A O 1
ATOM 644 N N . SER A 1 83 ? -7.134 -5.460 -3.724 1.00 93.38 83 SER A N 1
ATOM 645 C CA . SER A 1 83 ? -7.915 -4.637 -4.668 1.00 93.38 83 SER A CA 1
ATOM 646 C C . SER A 1 83 ? -7.060 -3.768 -5.605 1.00 93.38 83 SER A C 1
ATOM 648 O O . SER A 1 83 ? -5.941 -3.391 -5.239 1.00 93.38 83 SER A O 1
ATOM 650 N N . PRO A 1 84 ? -7.595 -3.413 -6.794 1.00 96.81 84 PRO A N 1
ATOM 651 C CA . PRO A 1 84 ? -6.925 -2.549 -7.767 1.00 96.81 84 PRO A CA 1
ATOM 652 C C . PRO A 1 84 ? -6.575 -1.149 -7.227 1.00 96.81 84 PRO A C 1
ATOM 654 O O . PRO A 1 84 ? -7.186 -0.687 -6.257 1.00 96.81 84 PRO A O 1
ATOM 657 N N . PRO A 1 85 ? -5.616 -0.443 -7.855 1.00 97.38 85 PRO A N 1
ATOM 658 C CA . PRO A 1 85 ? -5.312 0.947 -7.523 1.00 97.38 85 PRO A CA 1
ATOM 659 C C . PRO A 1 85 ? -6.473 1.887 -7.890 1.00 97.38 85 PRO A C 1
ATOM 661 O O . PRO A 1 85 ? -7.271 1.595 -8.777 1.00 97.38 85 PRO A O 1
ATOM 664 N N . ILE A 1 86 ? -6.555 3.035 -7.211 1.00 97.69 86 ILE A N 1
ATOM 665 C CA . ILE A 1 86 ? -7.541 4.090 -7.507 1.00 97.69 86 ILE A CA 1
ATOM 666 C C . ILE A 1 86 ? -7.151 4.844 -8.778 1.00 97.69 86 ILE A C 1
ATOM 668 O O . ILE A 1 86 ? -8.007 5.207 -9.580 1.00 97.69 86 ILE A O 1
ATOM 672 N N . SER A 1 87 ? -5.862 5.134 -8.916 1.00 97.62 87 SER A N 1
ATOM 673 C CA . SER A 1 87 ? -5.303 5.832 -10.065 1.00 97.62 87 SER A CA 1
ATOM 674 C C . SER A 1 87 ? -3.815 5.553 -10.182 1.00 97.62 87 SER A C 1
ATOM 676 O O . SER A 1 87 ? -3.172 5.107 -9.228 1.00 97.62 87 SER A O 1
ATOM 678 N N . ASP A 1 88 ? -3.270 5.863 -11.344 1.00 96.88 88 ASP A N 1
ATOM 679 C CA . ASP A 1 88 ? -1.863 5.728 -11.667 1.00 96.88 88 ASP A CA 1
ATOM 680 C C . ASP A 1 88 ? -1.321 7.005 -12.317 1.00 96.88 88 ASP A C 1
ATOM 682 O O . ASP A 1 88 ? -2.057 7.874 -12.791 1.00 96.88 88 ASP A O 1
ATOM 686 N N . THR A 1 89 ? -0.007 7.174 -12.253 1.00 97.44 89 THR A N 1
ATOM 687 C CA . THR A 1 89 ? 0.719 8.237 -12.946 1.00 97.44 89 THR A CA 1
ATOM 688 C C . THR A 1 89 ? 2.064 7.681 -13.378 1.00 97.44 89 THR A C 1
ATOM 690 O O . THR A 1 89 ? 2.831 7.206 -12.541 1.00 97.44 89 THR A O 1
ATOM 693 N N . ASP A 1 90 ? 2.338 7.724 -14.676 1.00 93.94 90 ASP A N 1
ATOM 694 C CA . ASP A 1 90 ? 3.601 7.274 -15.254 1.00 93.94 90 ASP A CA 1
ATOM 695 C C . ASP A 1 90 ? 4.636 8.412 -15.249 1.00 93.94 90 ASP A C 1
ATOM 697 O O . ASP A 1 90 ? 4.319 9.544 -15.624 1.00 93.94 90 ASP A O 1
ATOM 701 N N . ASP A 1 91 ? 5.861 8.125 -14.799 1.00 87.69 91 ASP A N 1
ATOM 702 C CA . ASP A 1 91 ? 6.984 9.073 -14.773 1.00 87.69 91 ASP A CA 1
ATOM 703 C C . ASP A 1 91 ? 8.020 8.842 -15.896 1.00 87.69 91 ASP A C 1
ATOM 705 O O . ASP A 1 91 ? 9.065 9.496 -15.933 1.00 87.69 91 ASP A O 1
ATOM 709 N N . GLY A 1 92 ? 7.733 7.922 -16.822 1.00 88.44 92 GLY A N 1
ATOM 710 C CA . GLY A 1 92 ? 8.591 7.484 -17.923 1.00 88.44 92 GLY A CA 1
ATOM 711 C C . GLY A 1 92 ? 9.445 6.250 -17.612 1.00 88.44 92 GLY A C 1
ATOM 712 O O . GLY A 1 92 ? 9.914 5.583 -18.537 1.00 88.44 92 GLY A O 1
ATOM 713 N N . SER A 1 93 ? 9.663 5.918 -16.338 1.00 88.50 93 SER A N 1
ATOM 714 C CA . SER A 1 93 ? 10.496 4.777 -15.911 1.00 88.50 93 SER A CA 1
ATOM 715 C C . SER A 1 93 ? 9.833 3.893 -14.851 1.00 88.50 93 SER A C 1
ATOM 717 O O . SER A 1 93 ? 10.109 2.689 -14.751 1.00 88.50 93 SER A O 1
ATOM 719 N N . MET A 1 94 ? 8.938 4.492 -14.080 1.00 95.81 94 MET A N 1
ATOM 720 C CA . MET A 1 94 ? 8.135 3.906 -13.033 1.00 95.81 94 MET A CA 1
ATOM 721 C C . MET A 1 94 ? 6.709 4.444 -13.142 1.00 95.81 94 MET A C 1
ATOM 723 O O . MET A 1 94 ? 6.445 5.539 -13.638 1.00 95.81 94 MET A O 1
ATOM 727 N N . THR A 1 95 ? 5.777 3.661 -12.628 1.00 97.81 95 THR A N 1
ATOM 728 C CA . THR A 1 95 ? 4.390 4.066 -12.462 1.00 97.81 95 THR A CA 1
ATOM 729 C C . THR A 1 95 ? 4.109 4.184 -10.972 1.00 97.81 95 THR A C 1
ATOM 731 O O . THR A 1 95 ? 4.377 3.259 -10.199 1.00 97.81 95 THR A O 1
ATOM 734 N N . ILE A 1 96 ? 3.568 5.326 -10.560 1.00 97.81 96 ILE A N 1
ATOM 735 C CA . ILE A 1 96 ? 3.132 5.574 -9.189 1.00 97.81 96 ILE A CA 1
ATOM 736 C C . ILE A 1 96 ? 1.635 5.298 -9.118 1.00 97.81 96 ILE A C 1
ATOM 738 O O . ILE A 1 96 ? 0.828 6.039 -9.678 1.00 97.81 96 ILE A O 1
ATOM 742 N N . TYR A 1 97 ? 1.260 4.256 -8.387 1.00 98.06 97 TYR A N 1
ATOM 743 C CA . TYR A 1 97 ? -0.130 3.910 -8.129 1.00 98.06 97 TYR A CA 1
ATOM 744 C C . TYR A 1 97 ? -0.598 4.525 -6.813 1.00 98.06 97 TYR A C 1
ATOM 746 O O . TYR A 1 97 ? -0.010 4.283 -5.757 1.00 98.06 97 TYR A O 1
ATOM 754 N N . ASN A 1 98 ? -1.692 5.281 -6.854 1.00 97.75 98 ASN A N 1
ATOM 755 C CA . ASN A 1 98 ? -2.420 5.681 -5.657 1.00 97.75 98 ASN A CA 1
ATOM 756 C C . ASN A 1 98 ? -3.392 4.558 -5.299 1.00 97.75 98 ASN A C 1
ATOM 758 O O . ASN A 1 98 ? -4.329 4.268 -6.043 1.00 97.75 98 ASN A O 1
ATOM 762 N N . TRP A 1 99 ? -3.181 3.925 -4.153 1.00 97.94 99 TRP A N 1
ATOM 763 C CA . TRP A 1 99 ? -3.967 2.785 -3.707 1.00 97.94 99 TRP A CA 1
ATOM 764 C C . TRP A 1 99 ? -4.658 3.080 -2.377 1.00 97.94 99 TRP A C 1
ATOM 766 O O . TRP A 1 99 ? -4.111 3.744 -1.491 1.00 97.94 99 TRP A O 1
ATOM 776 N N . ARG A 1 100 ? -5.875 2.556 -2.226 1.00 97.38 100 ARG A N 1
ATOM 777 C CA . ARG A 1 100 ? -6.602 2.560 -0.961 1.00 97.38 100 ARG A CA 1
ATOM 778 C C . ARG A 1 100 ? -7.413 1.286 -0.832 1.00 97.38 100 ARG A C 1
ATOM 780 O O . ARG A 1 100 ? -8.173 0.941 -1.731 1.00 97.38 100 ARG A O 1
ATOM 787 N N . GLY A 1 101 ? -7.303 0.632 0.314 1.00 95.75 101 GLY A N 1
ATOM 788 C CA . GLY A 1 101 ? -8.010 -0.615 0.563 1.00 95.75 101 GLY A CA 1
ATOM 789 C C . GLY A 1 101 ? -8.064 -0.989 2.035 1.00 95.75 101 GLY A C 1
ATOM 790 O O . GLY A 1 101 ? -7.801 -0.173 2.923 1.00 95.75 101 GLY A O 1
ATOM 791 N N . GLY A 1 102 ? -8.473 -2.232 2.295 1.00 93.88 102 GLY A N 1
ATOM 792 C CA . GLY A 1 102 ? -8.682 -2.730 3.655 1.00 93.88 102 GLY A CA 1
ATOM 793 C C . GLY A 1 102 ? -9.772 -1.970 4.404 1.00 93.88 102 GLY A C 1
ATOM 794 O O . GLY A 1 102 ? -9.605 -1.603 5.559 1.00 93.88 102 GLY A O 1
ATOM 795 N N . TYR A 1 103 ? -10.888 -1.664 3.750 1.00 95.19 103 TYR A N 1
ATOM 796 C CA . TYR A 1 103 ? -12.005 -1.025 4.438 1.00 95.19 103 TYR A CA 1
ATOM 797 C C . TYR A 1 103 ? -12.581 -1.985 5.480 1.00 95.19 103 TYR A C 1
ATOM 799 O O . TYR A 1 103 ? -13.144 -3.024 5.134 1.00 95.19 103 TYR A O 1
ATOM 807 N N . LYS A 1 104 ? -12.442 -1.651 6.765 1.00 95.06 104 LYS A N 1
ATOM 808 C CA . LYS A 1 104 ? -12.907 -2.511 7.860 1.00 95.06 104 LYS A CA 1
ATOM 809 C C . LYS A 1 104 ? -13.418 -1.687 9.032 1.00 95.06 104 LYS A C 1
ATOM 811 O O . LYS A 1 104 ? -12.894 -0.620 9.331 1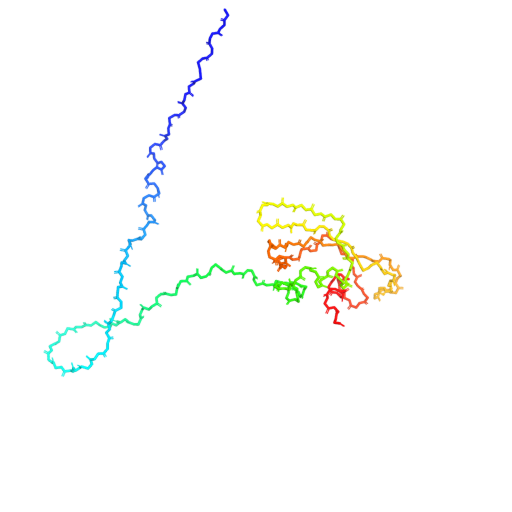.00 95.06 104 LYS A O 1
ATOM 816 N N . ARG A 1 105 ? -14.429 -2.199 9.735 1.00 96.50 105 ARG A N 1
ATOM 817 C CA . ARG A 1 105 ? -14.786 -1.720 11.077 1.00 96.50 105 ARG A CA 1
ATOM 818 C C . ARG A 1 105 ? -14.071 -2.581 12.108 1.00 96.50 105 ARG A C 1
ATOM 820 O O . ARG A 1 105 ? -14.273 -3.793 12.129 1.00 96.50 105 ARG A O 1
ATOM 827 N N . ILE A 1 106 ? -13.240 -1.964 12.939 1.00 95.38 106 ILE A N 1
ATOM 828 C CA . ILE A 1 106 ? -12.467 -2.642 13.984 1.00 95.38 106 ILE A CA 1
ATOM 829 C C . ILE A 1 106 ? -12.769 -2.038 15.354 1.00 95.38 106 ILE A C 1
ATOM 831 O O . ILE A 1 106 ? -13.163 -0.874 15.452 1.00 95.38 106 ILE A O 1
ATOM 835 N N . LYS A 1 107 ? -12.578 -2.833 16.408 1.00 95.62 107 LYS A N 1
ATOM 836 C CA . LYS A 1 107 ? -12.457 -2.319 17.774 1.00 95.62 107 LYS A CA 1
ATOM 837 C C . LYS A 1 107 ? -10.990 -1.980 18.018 1.00 95.62 107 LYS A C 1
ATOM 839 O O . LYS A 1 107 ? -10.130 -2.821 17.776 1.00 95.62 107 LYS A O 1
ATOM 844 N N . LEU A 1 108 ? -10.731 -0.753 18.444 1.00 93.19 108 LEU A N 1
ATOM 845 C CA . LEU A 1 108 ? -9.414 -0.294 18.862 1.00 93.19 108 LEU A CA 1
ATOM 846 C C . LEU A 1 108 ? -9.104 -0.820 20.269 1.00 93.19 108 LEU A C 1
ATOM 848 O O . LEU A 1 108 ? -10.005 -1.242 20.998 1.00 93.19 108 LEU A O 1
ATOM 852 N N . GLN A 1 109 ? -7.836 -0.744 20.671 1.00 89.81 109 GLN A N 1
ATOM 853 C CA . GLN A 1 109 ? -7.393 -1.168 22.006 1.00 89.81 109 GLN A CA 1
ATOM 854 C C . GLN A 1 109 ? -8.071 -0.395 23.148 1.00 89.81 109 GLN A C 1
ATOM 856 O O . GLN A 1 109 ? -8.246 -0.931 24.236 1.00 89.81 109 GLN A O 1
ATOM 861 N N . ASP A 1 110 ? -8.512 0.837 22.894 1.00 90.62 110 ASP A N 1
ATOM 862 C CA . ASP A 1 110 ? -9.260 1.660 23.852 1.00 90.62 110 ASP A CA 1
ATOM 863 C C . ASP A 1 110 ? -10.761 1.307 23.946 1.00 90.62 110 ASP A C 1
ATOM 865 O O . ASP A 1 110 ? -11.529 1.999 24.613 1.00 90.62 110 ASP A O 1
ATOM 869 N N . GLY A 1 111 ? -11.203 0.249 23.256 1.00 92.25 111 GLY A N 1
ATOM 870 C CA . GLY A 1 111 ? -12.586 -0.226 23.243 1.00 92.25 111 GLY A CA 1
ATOM 871 C C . GLY A 1 111 ? -13.512 0.513 22.272 1.00 92.25 111 GLY A C 1
ATOM 872 O O . GLY A 1 111 ? -14.644 0.066 22.052 1.00 92.25 111 GLY A O 1
ATOM 873 N N . ARG A 1 112 ? -13.064 1.603 21.636 1.00 93.38 112 ARG A N 1
ATOM 874 C CA . ARG A 1 112 ? -13.864 2.331 20.640 1.00 93.38 112 ARG A CA 1
ATOM 875 C C . ARG A 1 112 ? -13.913 1.569 19.322 1.00 93.38 112 ARG A C 1
ATOM 877 O O . ARG A 1 112 ? -12.992 0.849 18.952 1.00 93.38 112 ARG A O 1
ATOM 884 N N . THR A 1 113 ? -14.999 1.748 18.575 1.00 95.69 113 THR A N 1
ATOM 885 C CA . THR A 1 113 ? -15.113 1.208 17.213 1.00 95.69 113 THR A CA 1
ATOM 886 C C . THR A 1 113 ? -14.741 2.277 16.197 1.00 95.69 113 THR A C 1
ATOM 888 O O . THR A 1 113 ? -15.273 3.385 16.248 1.00 95.69 113 THR A O 1
ATOM 891 N N . ALA A 1 114 ? -13.885 1.929 15.240 1.00 94.31 114 ALA A N 1
ATOM 892 C CA . ALA A 1 114 ? -13.477 2.810 14.155 1.00 94.31 114 ALA A CA 1
ATOM 893 C C . ALA A 1 114 ? -13.634 2.119 12.796 1.00 94.31 114 ALA A C 1
ATOM 895 O O . ALA A 1 114 ? -13.354 0.930 12.646 1.00 94.31 114 ALA A O 1
ATOM 896 N N . SER A 1 115 ? -14.060 2.884 11.790 1.00 95.81 115 SER A N 1
ATOM 897 C CA . SER A 1 115 ? -13.912 2.491 10.387 1.00 95.81 115 SER A CA 1
ATOM 898 C C . SER A 1 115 ? -12.508 2.871 9.935 1.00 95.81 115 SER A C 1
ATOM 900 O O . SER A 1 115 ? -12.137 4.041 10.011 1.00 95.81 115 SER A O 1
ATOM 902 N N . VAL A 1 116 ? -11.722 1.910 9.479 1.00 95.81 116 VAL A N 1
ATOM 903 C CA . VAL A 1 116 ? -10.338 2.099 9.042 1.00 95.81 116 VAL A CA 1
ATOM 904 C C . VAL A 1 116 ? -10.191 1.736 7.568 1.00 95.81 116 VAL A C 1
ATOM 906 O O . VAL A 1 116 ? -10.997 0.995 7.007 1.00 95.81 116 VAL A O 1
ATOM 909 N N . SER A 1 117 ? -9.180 2.324 6.941 1.00 96.19 117 SER A N 1
ATOM 910 C CA . SER A 1 117 ? -8.709 2.008 5.594 1.00 96.19 117 SER A CA 1
ATOM 911 C C . SER A 1 117 ? -7.226 2.339 5.542 1.00 96.19 117 SER A C 1
ATOM 913 O O . SER A 1 117 ? -6.816 3.304 6.190 1.00 96.19 117 SER A O 1
ATOM 915 N N . CYS A 1 118 ? -6.460 1.608 4.744 1.00 96.88 118 CYS A N 1
ATOM 916 C CA . CYS A 1 118 ? -5.076 1.949 4.453 1.00 96.88 118 CYS A CA 1
ATOM 917 C C . CYS A 1 118 ? -4.989 2.695 3.118 1.00 96.88 118 CYS A C 1
ATOM 919 O O . CYS A 1 118 ? -5.609 2.261 2.146 1.00 96.88 118 CYS A O 1
ATOM 921 N N . THR A 1 119 ? -4.227 3.790 3.064 1.00 97.50 119 THR A N 1
ATOM 922 C CA . THR A 1 119 ? -3.918 4.506 1.817 1.00 97.50 119 THR A CA 1
ATOM 923 C C . THR A 1 119 ? -2.411 4.524 1.613 1.00 97.50 119 THR A C 1
ATOM 925 O O . THR A 1 119 ? -1.678 4.973 2.496 1.00 97.50 119 THR A O 1
ATOM 928 N N . ALA A 1 120 ? -1.949 4.100 0.441 1.00 97.44 120 ALA A N 1
ATOM 929 C CA . ALA A 1 120 ? -0.534 4.059 0.101 1.00 97.44 120 ALA A CA 1
ATOM 930 C C . ALA A 1 120 ? -0.282 4.534 -1.333 1.00 97.44 120 ALA A C 1
ATOM 932 O O . ALA A 1 120 ? -1.149 4.437 -2.203 1.00 97.44 120 ALA A O 1
ATOM 933 N N . LYS A 1 121 ? 0.928 5.029 -1.570 1.00 97.06 121 LYS A N 1
ATOM 934 C CA . LYS A 1 121 ? 1.520 5.160 -2.896 1.00 97.06 121 LYS A CA 1
ATOM 935 C C . LYS A 1 121 ? 2.432 3.971 -3.126 1.00 97.06 121 LYS A C 1
ATOM 937 O O . LYS A 1 121 ? 3.237 3.642 -2.258 1.00 97.06 121 LYS A O 1
ATOM 942 N N . ILE A 1 122 ? 2.289 3.340 -4.279 1.00 97.44 122 ILE A N 1
ATOM 943 C CA . ILE A 1 122 ? 3.064 2.161 -4.654 1.00 97.44 122 ILE A CA 1
ATOM 944 C C . ILE A 1 122 ? 3.822 2.518 -5.921 1.00 97.44 122 ILE A C 1
ATOM 946 O O . ILE A 1 122 ? 3.212 2.762 -6.962 1.00 97.44 122 ILE A O 1
ATOM 950 N N . THR A 1 123 ? 5.145 2.562 -5.825 1.00 97.44 123 THR A N 1
ATOM 951 C CA . THR A 1 123 ? 6.012 2.833 -6.973 1.00 97.44 123 THR A CA 1
ATOM 952 C C . THR A 1 123 ? 6.405 1.510 -7.602 1.00 97.44 123 THR A C 1
ATOM 954 O O . THR A 1 123 ? 6.938 0.621 -6.932 1.00 97.44 123 THR A O 1
ATOM 957 N N . VAL A 1 124 ? 6.142 1.368 -8.894 1.00 98.06 124 VAL A N 1
ATOM 958 C CA . VAL A 1 124 ? 6.302 0.114 -9.629 1.00 98.06 124 VAL A CA 1
ATOM 959 C C . VAL A 1 124 ? 7.174 0.372 -10.848 1.00 98.06 124 VAL A C 1
ATOM 961 O O . VAL A 1 124 ? 6.931 1.316 -11.589 1.00 98.06 124 VAL A O 1
ATOM 964 N N . SER A 1 125 ? 8.197 -0.451 -11.080 1.00 97.31 125 SER A N 1
ATOM 965 C CA . SER A 1 125 ? 9.014 -0.316 -12.293 1.00 97.31 125 SER A CA 1
ATOM 966 C C . SER A 1 125 ? 8.268 -0.796 -13.536 1.00 97.31 125 SER A C 1
ATOM 968 O O . SER A 1 125 ? 7.329 -1.577 -13.431 1.00 97.31 125 SER A O 1
ATOM 970 N N . SER A 1 126 ? 8.760 -0.439 -14.721 1.00 95.38 126 SER A N 1
ATOM 971 C CA . SER A 1 126 ? 8.230 -0.910 -16.014 1.00 95.38 126 SER A CA 1
ATOM 972 C C . SER A 1 126 ? 8.066 -2.435 -16.138 1.00 95.38 126 SER A C 1
ATOM 974 O O . SER A 1 126 ? 7.178 -2.910 -16.837 1.00 95.38 126 SER A O 1
ATOM 976 N N . SER A 1 127 ? 8.868 -3.222 -15.414 1.00 95.69 127 SER A N 1
ATOM 977 C CA . SER A 1 127 ? 8.721 -4.683 -15.294 1.00 95.69 127 SER A CA 1
ATOM 978 C C . SER A 1 127 ? 7.593 -5.141 -14.350 1.00 95.69 127 SER A C 1
ATOM 980 O O . SER A 1 127 ? 7.555 -6.307 -13.969 1.00 95.69 127 SER A O 1
ATOM 982 N N . TYR A 1 128 ? 6.723 -4.228 -13.916 1.00 96.12 128 TYR A N 1
ATOM 983 C CA . TYR A 1 128 ? 5.610 -4.439 -12.986 1.00 96.12 128 TYR A CA 1
ATOM 984 C C . TYR A 1 128 ? 6.005 -4.953 -11.586 1.00 96.12 128 TYR A C 1
ATOM 986 O O . TYR A 1 128 ? 5.229 -5.616 -10.897 1.00 96.12 128 TYR A O 1
ATOM 994 N N . VAL A 1 129 ? 7.225 -4.625 -11.150 1.00 97.94 129 VAL A N 1
ATOM 995 C CA . VAL A 1 129 ? 7.787 -4.997 -9.839 1.00 97.94 129 VAL A CA 1
ATOM 996 C C . VAL A 1 129 ? 7.717 -3.809 -8.884 1.00 97.94 129 VAL A C 1
ATOM 998 O O . VAL A 1 129 ? 8.123 -2.703 -9.247 1.00 97.94 129 VAL A O 1
ATOM 1001 N N . ILE A 1 130 ? 7.245 -4.042 -7.660 1.00 97.50 130 ILE A N 1
ATOM 1002 C CA . ILE A 1 130 ? 7.170 -3.032 -6.600 1.00 97.50 130 ILE A CA 1
ATOM 1003 C C . ILE A 1 130 ? 8.584 -2.621 -6.187 1.00 97.50 130 ILE A C 1
ATOM 1005 O O . ILE A 1 130 ? 9.424 -3.457 -5.843 1.00 97.50 130 ILE A O 1
ATOM 1009 N N . ARG A 1 131 ? 8.836 -1.313 -6.214 1.00 96.38 131 ARG A N 1
ATOM 1010 C CA . ARG A 1 131 ? 10.099 -0.685 -5.811 1.00 96.38 131 ARG A CA 1
ATOM 1011 C C . ARG A 1 131 ? 9.993 0.044 -4.480 1.00 96.38 131 ARG A C 1
ATOM 1013 O O . ARG A 1 131 ? 10.978 0.072 -3.755 1.00 96.38 131 ARG A O 1
ATOM 1020 N N . ASP A 1 132 ? 8.822 0.592 -4.173 1.00 95.56 132 ASP A N 1
ATOM 1021 C CA . ASP A 1 132 ? 8.560 1.358 -2.954 1.00 95.56 132 ASP A CA 1
ATOM 1022 C C . ASP A 1 132 ? 7.078 1.258 -2.572 1.00 95.56 132 ASP A C 1
ATOM 1024 O O . ASP A 1 132 ? 6.212 1.214 -3.456 1.00 95.56 132 ASP A O 1
ATOM 1028 N N . ILE A 1 133 ? 6.789 1.238 -1.266 1.00 95.69 133 ILE A N 1
ATOM 1029 C CA . ILE A 1 133 ? 5.433 1.410 -0.734 1.00 95.69 133 ILE A CA 1
ATOM 1030 C C . ILE A 1 133 ? 5.467 2.459 0.374 1.00 95.69 133 ILE A C 1
ATOM 1032 O O . ILE A 1 133 ? 5.859 2.187 1.510 1.00 95.69 133 ILE A O 1
ATOM 1036 N N . THR A 1 134 ? 4.939 3.637 0.060 1.00 95.00 134 THR A N 1
ATOM 1037 C CA . THR A 1 134 ? 4.836 4.754 0.994 1.00 95.00 134 THR A CA 1
ATOM 1038 C C . THR A 1 134 ? 3.408 4.885 1.514 1.00 95.00 134 THR A C 1
ATOM 1040 O O . THR A 1 134 ? 2.467 5.106 0.750 1.00 95.00 134 THR A O 1
ATOM 1043 N N . ILE A 1 135 ? 3.223 4.812 2.832 1.00 95.44 135 ILE A N 1
ATOM 1044 C CA . ILE A 1 135 ? 1.915 5.032 3.459 1.00 95.44 135 ILE A CA 1
ATOM 1045 C C . ILE A 1 135 ? 1.566 6.524 3.445 1.00 95.44 135 ILE A C 1
ATOM 1047 O O . ILE A 1 135 ? 2.322 7.359 3.932 1.00 95.44 135 ILE A O 1
ATOM 1051 N N . VAL A 1 136 ? 0.399 6.859 2.890 1.00 95.38 136 VAL A N 1
ATOM 1052 C CA . VAL 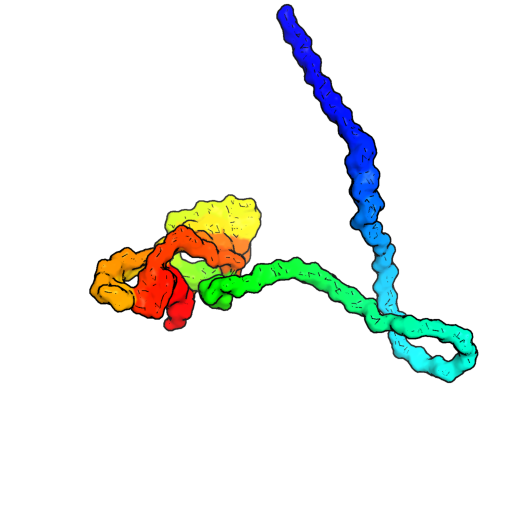A 1 136 ? -0.106 8.240 2.776 1.00 95.38 136 VAL A CA 1
ATOM 1053 C C . VAL A 1 136 ? -1.030 8.586 3.937 1.00 95.38 136 VAL A C 1
ATOM 1055 O O . VAL A 1 136 ? -1.034 9.712 4.429 1.00 95.38 136 VAL A O 1
ATOM 1058 N N . SER A 1 137 ? -1.860 7.633 4.356 1.00 93.50 137 SER A N 1
ATOM 1059 C CA . SER A 1 137 ? -2.786 7.818 5.467 1.00 93.50 137 SER A CA 1
ATOM 1060 C C . SER A 1 137 ? -3.028 6.489 6.155 1.00 93.50 137 SER A C 1
ATOM 1062 O O . SER A 1 137 ? -3.298 5.480 5.500 1.00 93.50 137 SER A O 1
ATOM 1064 N N . ASP A 1 138 ? -2.947 6.524 7.479 1.00 93.38 138 ASP A N 1
ATOM 1065 C CA . ASP A 1 138 ? -3.106 5.364 8.336 1.00 93.38 138 ASP A CA 1
ATOM 1066 C C . ASP A 1 138 ? -3.847 5.737 9.620 1.00 93.38 138 ASP A C 1
ATOM 1068 O O . ASP A 1 138 ? -3.970 6.912 9.985 1.00 93.38 138 ASP A O 1
ATOM 1072 N N . ARG A 1 139 ? -4.369 4.721 10.298 1.00 92.94 139 ARG A N 1
ATOM 1073 C CA . ARG A 1 139 ? -5.014 4.820 11.605 1.00 92.94 139 ARG A CA 1
ATOM 1074 C C . ARG A 1 139 ? -4.457 3.728 12.514 1.00 92.94 139 ARG A C 1
ATOM 1076 O O . ARG A 1 139 ? -3.988 2.714 12.004 1.00 92.94 139 ARG A O 1
ATOM 1083 N N . PRO A 1 140 ? -4.568 3.879 13.842 1.00 94.69 140 PRO A N 1
ATOM 1084 C CA . PRO A 1 140 ? -4.315 2.774 14.754 1.00 94.69 140 PRO A CA 1
ATOM 1085 C C . PRO A 1 140 ? -5.109 1.528 14.349 1.00 94.69 140 PRO A C 1
ATOM 1087 O O . PRO A 1 140 ? -6.282 1.621 13.970 1.00 94.69 140 PRO A O 1
ATOM 1090 N N . GLY A 1 141 ? -4.435 0.382 14.393 1.00 93.25 141 GLY A N 1
ATOM 1091 C CA . GLY A 1 141 ? -5.015 -0.918 14.100 1.00 93.25 141 GLY A CA 1
ATOM 1092 C C . GLY A 1 141 ? -5.704 -1.519 15.321 1.00 93.25 141 GLY A C 1
ATOM 1093 O O . GLY A 1 141 ? -5.931 -0.855 16.336 1.00 93.25 141 GLY A O 1
ATOM 1094 N N . ALA A 1 142 ? -6.076 -2.792 15.214 1.00 93.19 142 ALA A N 1
ATOM 1095 C CA . ALA A 1 142 ? -6.699 -3.491 16.337 1.00 93.19 142 ALA A CA 1
ATOM 1096 C C . ALA A 1 142 ? -5.650 -3.904 17.380 1.00 93.19 142 ALA A C 1
ATOM 1098 O O . ALA A 1 142 ? -5.940 -3.947 18.575 1.00 93.19 142 ALA A O 1
ATOM 1099 N N . ASN A 1 143 ? -4.431 -4.192 16.923 1.00 90.94 143 ASN A N 1
ATOM 1100 C CA . ASN A 1 143 ? -3.371 -4.802 17.719 1.00 90.94 143 ASN A CA 1
ATOM 1101 C C . ASN A 1 143 ? -2.122 -3.919 17.827 1.00 90.94 143 ASN A C 1
ATOM 1103 O O . ASN A 1 143 ? -1.226 -4.230 18.608 1.00 90.94 143 ASN A O 1
ATOM 1107 N N . GLY A 1 144 ? -2.053 -2.822 17.078 1.00 88.50 144 GLY A N 1
ATOM 1108 C CA . GLY A 1 144 ? -0.884 -1.966 17.051 1.00 88.50 144 GLY A CA 1
ATOM 1109 C C . GLY A 1 144 ? -1.149 -0.553 16.537 1.00 88.50 144 GLY A C 1
ATOM 1110 O O . GLY A 1 144 ? -2.287 -0.148 16.287 1.00 88.50 144 GLY A O 1
ATOM 1111 N N . PRO A 1 145 ? -0.074 0.229 16.370 1.00 91.12 145 PRO A N 1
ATOM 1112 C CA . PRO A 1 145 ? -0.168 1.645 16.031 1.00 91.12 145 PRO A CA 1
ATOM 1113 C C . PRO A 1 145 ? -0.569 1.908 14.571 1.00 91.12 145 PRO A C 1
ATOM 1115 O O . PRO A 1 145 ? -0.879 3.047 14.236 1.00 91.12 14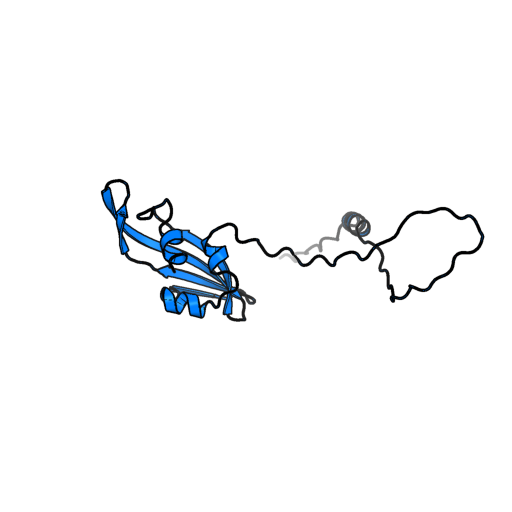5 PRO A O 1
ATOM 1118 N N . SER A 1 146 ? -0.561 0.883 13.711 1.00 94.56 146 SER A N 1
ATOM 1119 C CA . SER A 1 146 ? -0.714 1.018 12.260 1.00 94.56 146 SER A CA 1
ATOM 1120 C C . SER A 1 146 ? -1.610 -0.078 11.685 1.00 94.56 146 SER A C 1
ATOM 1122 O O . SER A 1 146 ? -1.231 -1.251 11.641 1.00 94.56 146 SER A O 1
ATOM 1124 N N . TYR A 1 147 ? -2.786 0.311 11.196 1.00 96.50 147 TYR A N 1
ATOM 1125 C CA . TYR A 1 147 ? -3.694 -0.581 10.485 1.00 96.50 147 TYR A CA 1
ATOM 1126 C C . TYR A 1 147 ? -3.117 -0.999 9.127 1.00 96.50 147 TYR A C 1
ATOM 1128 O O . TYR A 1 147 ? -3.256 -2.156 8.731 1.00 96.50 147 TYR A O 1
ATOM 1136 N N . CYS A 1 148 ? -2.425 -0.091 8.433 1.00 96.25 148 CYS A N 1
ATOM 1137 C CA . CYS A 1 148 ? -1.709 -0.407 7.197 1.00 96.25 148 CYS A CA 1
ATOM 1138 C C . CYS A 1 148 ? -0.701 -1.543 7.381 1.00 96.25 148 CYS A C 1
ATOM 1140 O O . CYS A 1 148 ? -0.664 -2.464 6.566 1.00 96.25 148 CYS A O 1
ATOM 1142 N N . THR A 1 149 ? 0.087 -1.499 8.457 1.00 95.69 149 THR A N 1
ATOM 1143 C CA . THR A 1 149 ? 1.067 -2.547 8.759 1.00 95.69 149 THR A CA 1
ATOM 1144 C C . THR A 1 149 ? 0.368 -3.874 9.009 1.00 95.69 149 THR A C 1
ATOM 1146 O O . THR A 1 149 ? 0.711 -4.859 8.362 1.00 95.69 149 THR A O 1
ATOM 1149 N N . GLU A 1 150 ? -0.651 -3.905 9.873 1.00 95.06 150 GLU A N 1
ATOM 1150 C CA . GLU A 1 150 ? -1.436 -5.119 10.144 1.00 95.06 150 GLU A CA 1
ATOM 1151 C C . GLU A 1 150 ? -2.034 -5.726 8.867 1.00 95.06 150 GLU A C 1
ATOM 1153 O O . GLU A 1 150 ? -1.928 -6.927 8.645 1.00 95.06 150 GLU A O 1
ATOM 1158 N N . LEU A 1 151 ? -2.643 -4.901 8.012 1.00 95.88 151 LEU A N 1
ATOM 1159 C CA . LEU A 1 151 ? -3.292 -5.347 6.782 1.00 95.88 151 LEU A CA 1
ATOM 1160 C C . LEU A 1 151 ? -2.292 -5.889 5.757 1.00 95.88 151 LEU A C 1
ATOM 1162 O O . LEU A 1 151 ? -2.504 -6.962 5.198 1.00 95.88 151 LEU A O 1
ATOM 1166 N N . LEU A 1 152 ? -1.236 -5.125 5.471 1.00 95.81 152 LEU A N 1
ATOM 1167 C CA . LEU A 1 152 ? -0.339 -5.412 4.352 1.00 95.81 152 LEU A CA 1
ATOM 1168 C C . LEU A 1 152 ? 0.725 -6.451 4.703 1.00 95.81 152 LEU A C 1
ATOM 1170 O O . LEU A 1 152 ? 1.311 -7.041 3.802 1.00 95.81 152 LEU A O 1
ATOM 1174 N N . THR A 1 153 ? 0.959 -6.719 5.985 1.00 94.56 153 THR A N 1
ATOM 1175 C CA . THR A 1 153 ? 1.873 -7.787 6.421 1.00 94.56 153 THR A CA 1
ATOM 1176 C C . THR A 1 153 ? 1.147 -9.071 6.816 1.00 94.56 153 THR A C 1
ATOM 1178 O O . THR A 1 153 ? 1.801 -10.091 7.032 1.00 94.56 153 THR A O 1
ATOM 1181 N N . ALA A 1 154 ? -0.192 -9.062 6.844 1.00 86.50 154 ALA A N 1
ATOM 1182 C CA . ALA A 1 154 ? -0.984 -10.262 7.078 1.00 86.50 154 ALA A CA 1
ATOM 1183 C C . ALA A 1 154 ? -0.778 -11.288 5.947 1.00 86.50 154 ALA A C 1
ATOM 1185 O O . ALA A 1 154 ? -0.987 -10.999 4.759 1.00 86.50 154 ALA A O 1
ATOM 1186 N N . GLY A 1 155 ? -0.339 -12.487 6.340 1.00 63.25 155 GLY A N 1
ATOM 1187 C CA . GLY A 1 155 ? -0.130 -13.658 5.483 1.00 63.25 155 GLY A CA 1
ATOM 1188 C C . GLY A 1 155 ? -1.441 -14.308 5.102 1.00 63.25 155 GLY A C 1
ATOM 1189 O O . GLY A 1 155 ? -2.151 -14.741 6.031 1.00 63.25 155 GLY A O 1
#

Mean predicted aligned error: 16.99 Å

Solvent-accessible surface area (backbone atoms only — not comparable to full-atom values): 10162 Å² total; per-residue (Å²): 136,87,86,84,84,81,80,82,82,76,82,66,75,72,63,64,64,68,66,73,76,77,72,82,82,90,76,91,75,83,85,88,87,90,80,91,85,90,78,92,75,97,71,87,79,84,82,81,95,78,83,80,78,81,81,71,78,82,71,81,71,59,88,47,73,49,31,64,72,40,49,73,36,49,46,64,63,53,28,73,74,52,50,66,63,77,47,74,48,77,76,90,63,36,35,42,29,42,33,63,33,69,77,42,80,43,54,34,83,88,69,48,78,45,81,46,50,29,28,34,40,37,34,23,37,82,86,44,28,23,70,46,66,47,79,74,44,70,42,67,22,61,88,47,80,39,32,42,51,57,61,69,58,59,127

Foldseek 3Di:
DDDDDDDDDDDDPVVVVVVVPPDDDDDDDDDDDDDDDDDDDDDDDDDDPDDDDDDDPDQDDPPDLLCVVAAFHAPCVVCVQWNDFPDWDDPPFKIKTWHKGDFDWEQAPVRDIDGWIWTWIFIAGPVRGTRDIGTPDFQAPRVGRGVCNVVSNPD

Sequence (155 aa):
MLMGSHRLAKPDRNLLRAVSKALPPRHNRRHEGFFRIMSRRVIASTALFALALSACTTVSVASNPIESRWVGHSAGEFFAKFSPPISDTDDGSMTIYNWRGGYKRIKLQDGRTASVSCTAKITVSSSYVIRDITIVSDRPGANGPSYCTELLTAG